Protein AF-A0A950E7X8-F1 (afdb_monomer)

Radius of gyration: 20.03 Å; Cα contacts (8 Å, |Δi|>4): 51; chains: 1; bounding box: 38×23×51 Å

pLDDT: mean 90.49, std 6.31, range [57.66, 96.06]

Sequence (88 aa):
MIELGRVSFSDLLAPSIAEDPTIKAMAAALDEEFREVTEAIPVVLMLPRLDEIEDPALIDLLAWQMHVDAYDPREPIELRRKLIKESV

Solvent-accessible surface area (backbone atoms only — not comparable to full-atom values): 5494 Å² total; per-residue (Å²): 134,85,59,77,91,76,58,54,53,58,79,69,46,55,82,93,52,48,80,41,67,66,54,41,52,53,30,59,68,43,38,59,61,51,46,56,53,54,70,48,47,68,76,75,45,48,78,93,38,53,90,74,59,81,58,66,67,61,53,52,50,48,30,60,74,56,62,41,78,94,72,58,92,87,51,58,66,70,57,54,52,48,49,49,64,71,56,110

Secondary structure (DSSP, 8-state):
---TTT--GGGGS-TTTTT-HHHHHHHHHHHHHHHHHHHHHHHH-TGGGGGG---HHHHHHHHHHTT-TT--TTS-HHHHHHHHHHT-

Foldseek 3Di:
DDPQLPDQQLNVDDPVCSPPPVVSVVSNVCRVVSNVVSVCVVVVPCLVCVVVDPDLVVLVVLCVVLVQPPDDSPDPSVVSNVSSVVSD

Mean predicted aligned error: 5.54 Å

Structure (mmCIF, N/CA/C/O backbone):
data_AF-A0A950E7X8-F1
#
_entry.id   AF-A0A950E7X8-F1
#
loop_
_atom_site.group_PDB
_atom_site.id
_atom_site.type_symbol
_atom_site.label_atom_id
_atom_site.label_alt_id
_atom_site.label_comp_id
_atom_site.label_asym_id
_atom_site.label_entity_id
_atom_site.label_seq_id
_atom_si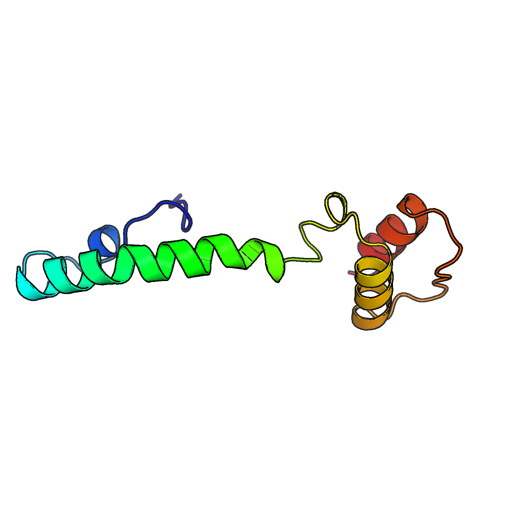te.pdbx_PDB_ins_code
_atom_site.Cartn_x
_atom_site.Cartn_y
_atom_site.Cartn_z
_atom_site.occupancy
_atom_site.B_iso_or_equiv
_atom_site.auth_seq_id
_atom_site.auth_comp_id
_atom_site.auth_asym_id
_atom_site.auth_atom_id
_atom_site.pdbx_PDB_model_num
ATOM 1 N N . MET A 1 1 ? -15.582 -12.420 6.308 1.00 57.66 1 MET A N 1
ATOM 2 C CA . MET A 1 1 ? -14.151 -12.068 6.205 1.00 57.66 1 MET A CA 1
ATOM 3 C C . MET A 1 1 ? -14.043 -10.620 6.650 1.00 57.66 1 MET A C 1
ATOM 5 O O . MET A 1 1 ? -14.859 -9.835 6.189 1.00 57.66 1 MET A O 1
ATOM 9 N N . ILE A 1 2 ? -13.174 -10.297 7.610 1.00 67.31 2 ILE A N 1
ATOM 10 C CA . ILE A 1 2 ? -13.008 -8.919 8.103 1.00 67.31 2 ILE A CA 1
ATOM 11 C C . ILE A 1 2 ? -12.067 -8.190 7.141 1.00 67.31 2 ILE A C 1
ATOM 13 O O . ILE A 1 2 ? -10.984 -8.701 6.857 1.00 67.31 2 ILE A O 1
ATOM 17 N N . GLU A 1 3 ? -12.470 -7.024 6.635 1.00 75.19 3 GLU A N 1
ATOM 18 C CA . GLU A 1 3 ? -11.564 -6.134 5.903 1.00 75.19 3 GLU A CA 1
ATOM 19 C C . GLU A 1 3 ? -10.759 -5.311 6.909 1.00 75.19 3 GLU A C 1
ATOM 21 O O . GLU A 1 3 ? -11.252 -4.330 7.463 1.00 75.19 3 GLU A O 1
ATOM 26 N N . LEU A 1 4 ? -9.513 -5.724 7.151 1.00 73.19 4 LEU A N 1
ATOM 27 C CA . LEU A 1 4 ? -8.635 -5.105 8.150 1.00 73.19 4 LEU A CA 1
ATOM 28 C C . LEU A 1 4 ? -8.406 -3.604 7.917 1.00 73.19 4 LEU A C 1
ATOM 30 O O . LEU A 1 4 ? -8.204 -2.877 8.877 1.00 73.19 4 LEU A O 1
ATOM 34 N N . GLY A 1 5 ? -8.486 -3.123 6.673 1.00 75.88 5 GLY A N 1
ATOM 35 C CA . GLY A 1 5 ? -8.303 -1.702 6.359 1.00 75.88 5 GLY A CA 1
ATOM 36 C C . GLY A 1 5 ? -9.525 -0.811 6.616 1.00 75.88 5 GLY A C 1
ATOM 37 O O . GLY A 1 5 ? -9.476 0.379 6.326 1.00 75.88 5 GLY A O 1
ATOM 38 N N . ARG A 1 6 ? -10.647 -1.374 7.083 1.00 80.56 6 ARG A N 1
ATOM 39 C CA . ARG A 1 6 ? -11.913 -0.646 7.300 1.00 80.56 6 ARG A CA 1
ATOM 40 C C . ARG A 1 6 ? -12.569 -0.930 8.648 1.00 80.56 6 ARG A C 1
ATOM 42 O O . ARG A 1 6 ? -13.669 -0.443 8.898 1.00 80.56 6 ARG A O 1
ATOM 49 N N . VAL A 1 7 ? -11.934 -1.742 9.486 1.00 86.88 7 VAL A N 1
ATOM 50 C CA . VAL A 1 7 ? -12.441 -2.071 10.818 1.00 86.88 7 VAL A CA 1
ATOM 51 C C . VAL A 1 7 ? -12.010 -0.985 11.800 1.00 86.88 7 VAL A C 1
ATOM 53 O O . VAL A 1 7 ? -10.857 -0.559 11.764 1.00 86.88 7 VAL A O 1
ATOM 56 N N . SER A 1 8 ? -12.920 -0.525 12.662 1.00 86.94 8 SER A N 1
ATOM 57 C CA . SER A 1 8 ? -12.514 0.344 13.769 1.00 86.94 8 SER A CA 1
ATOM 58 C C . SER A 1 8 ? -11.826 -0.496 14.840 1.00 86.94 8 SER A C 1
ATOM 60 O O . SER A 1 8 ? -12.163 -1.663 15.051 1.00 86.94 8 SER A O 1
ATOM 62 N N . PHE A 1 9 ? -10.875 0.078 15.563 1.00 87.69 9 PHE A N 1
ATOM 63 C CA . PHE A 1 9 ? -10.229 -0.607 16.671 1.00 87.69 9 PHE A CA 1
ATOM 64 C C . PHE A 1 9 ? -11.226 -0.939 17.787 1.00 87.69 9 PHE A C 1
ATOM 66 O O . PHE A 1 9 ? -11.096 -1.963 18.457 1.00 87.69 9 PHE A O 1
ATOM 73 N N . SER A 1 10 ? -12.280 -0.130 17.922 1.00 88.12 10 SER A N 1
ATOM 74 C CA . SER A 1 10 ? -13.398 -0.398 18.830 1.00 88.12 10 SER A CA 1
ATOM 75 C C . SER A 1 10 ? -14.108 -1.723 18.516 1.00 88.12 10 SER A C 1
ATOM 77 O O . SER A 1 10 ? -14.485 -2.443 19.441 1.00 88.12 10 SER A O 1
ATOM 79 N N . ASP A 1 11 ? -14.228 -2.091 17.235 1.00 88.25 11 ASP A N 1
ATOM 80 C CA . ASP A 1 11 ? -14.828 -3.364 16.804 1.00 88.25 11 ASP A CA 1
ATOM 81 C C . ASP A 1 11 ? -13.932 -4.580 17.106 1.00 88.25 11 ASP A C 1
ATOM 83 O O . ASP A 1 11 ? -14.395 -5.722 17.081 1.00 88.25 11 ASP A O 1
ATOM 87 N N . LEU A 1 12 ? -12.645 -4.349 17.389 1.00 88.81 12 LEU A N 1
ATOM 88 C CA . LEU A 1 12 ? -11.660 -5.386 17.707 1.00 88.81 12 LEU A CA 1
ATOM 89 C C . LEU A 1 12 ? -11.538 -5.660 19.216 1.00 88.81 12 LEU A C 1
ATOM 91 O O . LEU A 1 12 ? -10.818 -6.579 19.616 1.00 88.81 12 LEU A O 1
ATOM 95 N N . LEU A 1 13 ? -12.224 -4.886 20.064 1.00 90.69 13 LEU A N 1
ATOM 96 C CA . LEU A 1 13 ? -12.173 -5.055 21.514 1.00 90.69 13 LEU A CA 1
ATOM 97 C C . LEU A 1 13 ? -12.787 -6.392 21.949 1.00 90.69 13 LEU A C 1
ATOM 99 O O . LEU A 1 13 ? -13.846 -6.813 21.481 1.00 90.69 13 LEU A O 1
ATOM 103 N N . ALA A 1 14 ? -12.145 -7.054 22.916 1.00 92.94 14 ALA A N 1
ATOM 104 C CA . ALA A 1 14 ? -12.701 -8.265 23.507 1.00 92.94 14 ALA A CA 1
ATOM 105 C C . ALA A 1 14 ? -14.010 -7.945 24.262 1.00 92.94 14 ALA A C 1
ATOM 107 O O . ALA A 1 14 ? -14.065 -6.935 24.971 1.00 92.94 14 ALA A O 1
ATOM 108 N N . PRO A 1 15 ? -15.034 -8.823 24.222 1.00 92.50 15 PRO A N 1
ATOM 109 C CA . PRO A 1 15 ? -16.326 -8.557 24.862 1.00 92.50 15 PRO A CA 1
ATOM 110 C C . PRO A 1 15 ? -16.239 -8.227 26.359 1.00 92.50 15 PRO A C 1
ATOM 112 O O . PRO A 1 15 ? -17.082 -7.511 26.886 1.00 92.50 15 PRO A O 1
ATOM 115 N N . SER A 1 16 ? -15.209 -8.724 27.051 1.00 95.12 16 SER A N 1
ATOM 116 C CA . SER A 1 16 ? -14.978 -8.479 28.479 1.00 95.12 16 SER A CA 1
ATOM 117 C 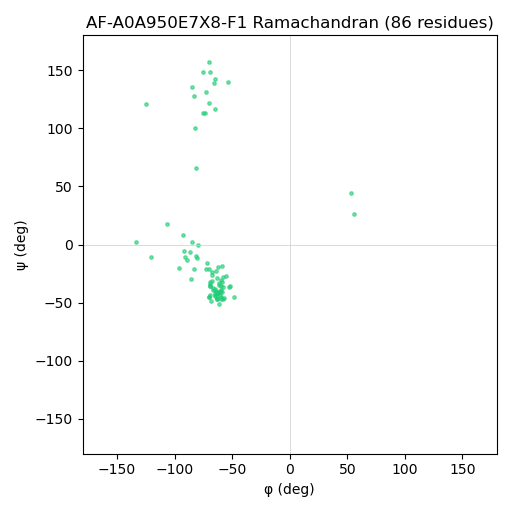C . SER A 1 16 ? -14.567 -7.044 28.820 1.00 95.12 16 SER A C 1
ATOM 119 O O . SER A 1 16 ? -14.707 -6.650 29.974 1.00 95.12 16 SER A O 1
ATOM 121 N N . ILE A 1 17 ? -14.038 -6.283 27.857 1.00 93.94 17 ILE A N 1
ATOM 122 C CA . ILE A 1 17 ? -13.581 -4.892 28.039 1.00 93.94 17 ILE A CA 1
ATOM 123 C C . ILE A 1 17 ? -14.312 -3.906 27.128 1.00 93.94 17 ILE A C 1
ATOM 125 O O . ILE A 1 17 ? -14.189 -2.699 27.312 1.00 93.94 17 ILE A O 1
ATOM 129 N N . ALA A 1 18 ? -15.072 -4.415 26.155 1.00 91.62 18 ALA A N 1
ATOM 130 C CA . ALA A 1 18 ? -15.706 -3.609 25.127 1.00 91.62 18 ALA A CA 1
ATOM 131 C C . ALA A 1 18 ? -16.677 -2.578 25.702 1.00 91.62 18 ALA A C 1
ATOM 133 O O . ALA A 1 18 ? -16.796 -1.524 25.107 1.00 91.62 18 ALA A O 1
ATOM 134 N N . GLU A 1 19 ? -17.334 -2.838 26.839 1.00 92.38 19 GLU A N 1
ATOM 135 C CA . GLU A 1 19 ? -18.294 -1.908 27.456 1.00 92.38 19 GLU A CA 1
ATOM 136 C C . GLU A 1 19 ? -17.673 -0.867 28.400 1.00 92.38 19 GLU A C 1
ATOM 138 O O . GLU A 1 19 ? -18.378 0.043 28.839 1.00 92.38 19 GLU A O 1
ATOM 143 N N . ASP A 1 20 ? -16.373 -0.954 28.702 1.00 95.62 20 ASP A N 1
ATOM 144 C CA . ASP A 1 20 ? -15.718 0.032 29.563 1.00 95.62 20 ASP A CA 1
ATOM 145 C C . ASP A 1 20 ? -15.597 1.390 28.833 1.00 95.62 20 ASP A C 1
ATOM 147 O O . ASP A 1 20 ? -14.983 1.461 27.763 1.00 95.62 20 ASP A O 1
ATOM 151 N N . PRO A 1 21 ? -16.151 2.491 29.384 1.00 93.62 21 PRO A N 1
ATOM 152 C CA . PRO A 1 21 ? -16.138 3.796 28.721 1.00 93.62 21 PRO A CA 1
ATOM 153 C C . PRO A 1 21 ? -14.734 4.355 28.471 1.00 93.62 21 PRO A C 1
ATOM 155 O O . PRO A 1 21 ? -14.515 5.034 27.468 1.00 93.62 21 PRO A O 1
ATOM 158 N N . THR A 1 22 ? -13.784 4.074 29.366 1.00 95.31 22 THR A N 1
ATOM 159 C CA . THR A 1 22 ? -12.392 4.520 29.236 1.00 95.31 22 THR A CA 1
ATOM 160 C C . THR A 1 22 ? -11.720 3.768 28.100 1.00 95.31 22 THR A C 1
ATOM 162 O O . THR A 1 22 ? -11.079 4.382 27.251 1.00 95.31 22 THR A O 1
ATOM 165 N N . ILE A 1 23 ? -11.920 2.450 28.037 1.00 94.12 23 ILE A N 1
ATOM 166 C CA . ILE A 1 23 ? -11.359 1.612 26.974 1.00 94.12 23 ILE A CA 1
ATOM 167 C C . ILE A 1 23 ? -11.951 1.982 25.610 1.00 94.12 23 ILE A C 1
ATOM 169 O O . ILE A 1 23 ? -11.187 2.145 24.661 1.00 94.12 23 ILE A O 1
ATOM 173 N N . LYS A 1 24 ? -13.273 2.200 25.504 1.00 91.62 24 LYS A N 1
ATOM 174 C CA . LYS A 1 24 ? -13.899 2.690 24.259 1.00 91.62 24 LYS A CA 1
ATOM 175 C C . LYS A 1 24 ? -13.297 4.022 23.808 1.00 91.62 24 LYS A C 1
ATOM 177 O O . LYS A 1 24 ? -12.974 4.180 22.635 1.00 91.62 24 LYS A O 1
ATOM 182 N N . ALA A 1 25 ? -13.129 4.973 24.730 1.00 92.50 25 ALA A N 1
ATOM 183 C CA . ALA A 1 25 ? -12.554 6.278 24.410 1.00 92.50 25 ALA A CA 1
ATOM 184 C C . ALA A 1 25 ? -11.091 6.170 23.950 1.00 92.50 25 ALA A C 1
ATOM 186 O O . ALA A 1 25 ? -10.699 6.839 22.997 1.00 92.50 25 ALA A O 1
ATOM 187 N N . MET A 1 26 ? -10.298 5.304 24.587 1.00 92.44 26 MET A N 1
ATOM 188 C CA . MET A 1 26 ? -8.923 5.025 24.165 1.00 92.44 26 MET A CA 1
ATOM 189 C C . MET A 1 26 ? -8.872 4.367 22.784 1.00 92.44 26 MET A C 1
ATOM 191 O O . MET A 1 26 ? -8.038 4.748 21.970 1.00 92.44 26 MET A O 1
ATOM 195 N N . ALA A 1 27 ? -9.762 3.411 22.504 1.00 92.62 27 ALA A N 1
ATOM 196 C CA . ALA A 1 27 ? -9.817 2.747 21.207 1.00 92.62 27 ALA A CA 1
ATOM 197 C C . ALA A 1 27 ? -10.167 3.736 20.085 1.00 92.62 27 ALA A C 1
ATOM 199 O O . ALA A 1 27 ? -9.455 3.802 19.089 1.00 92.62 27 ALA A O 1
ATOM 200 N N . ALA A 1 28 ? -11.184 4.576 20.300 1.00 90.88 28 ALA A N 1
ATOM 201 C CA . ALA A 1 28 ? -11.565 5.625 19.358 1.00 90.88 28 ALA A CA 1
ATOM 202 C C . ALA A 1 28 ? -10.449 6.662 19.129 1.00 90.88 28 ALA A C 1
ATOM 204 O O . ALA A 1 28 ? -10.293 7.165 18.021 1.00 90.88 28 ALA A O 1
ATOM 205 N N . ALA A 1 29 ? -9.653 6.978 20.156 1.00 92.38 29 ALA A N 1
ATOM 206 C CA . ALA A 1 29 ? -8.517 7.890 20.015 1.00 92.38 29 ALA A CA 1
ATOM 207 C C . ALA A 1 29 ? -7.383 7.311 19.149 1.00 92.38 29 ALA A C 1
ATOM 209 O O . ALA A 1 29 ? -6.630 8.075 18.554 1.00 92.38 29 ALA A O 1
ATOM 210 N N . LEU A 1 30 ? -7.261 5.983 19.074 1.00 90.94 30 LEU A N 1
ATOM 211 C CA . LEU A 1 30 ? -6.243 5.292 18.276 1.00 90.94 30 LEU A CA 1
ATOM 212 C C . LEU A 1 30 ? -6.691 4.995 16.839 1.00 90.94 30 LEU A C 1
ATOM 214 O O . LEU A 1 30 ? -5.848 4.660 16.010 1.00 90.94 30 LEU A O 1
ATOM 218 N N . ASP A 1 31 ? -7.986 5.125 16.532 1.00 88.88 31 ASP A N 1
ATOM 219 C CA . ASP A 1 31 ? -8.520 4.837 15.195 1.00 88.88 31 ASP A CA 1
ATOM 220 C C . ASP A 1 31 ? -7.851 5.688 14.106 1.00 88.88 31 ASP A C 1
ATOM 222 O O . ASP A 1 31 ? -7.607 5.191 13.007 1.00 88.88 31 ASP A O 1
ATOM 226 N N . GLU A 1 32 ? -7.520 6.948 14.403 1.00 88.12 32 GLU A N 1
ATOM 227 C CA . GLU A 1 32 ? -6.867 7.827 13.428 1.00 88.12 32 GLU A CA 1
ATOM 228 C C . GLU A 1 32 ? -5.422 7.404 13.149 1.00 88.12 32 GLU A C 1
ATOM 230 O O . GLU A 1 32 ? -5.046 7.241 11.993 1.00 88.12 32 GLU A O 1
ATOM 235 N N . GLU A 1 33 ? -4.647 7.097 14.189 1.00 90.50 33 GLU A N 1
ATOM 236 C CA . GLU A 1 33 ? -3.276 6.588 14.044 1.00 90.50 33 GLU A CA 1
ATOM 237 C C . GLU A 1 33 ? -3.253 5.271 13.249 1.00 90.50 33 GLU A C 1
ATOM 239 O O . GLU A 1 33 ? -2.387 5.032 12.406 1.00 90.50 33 GLU A O 1
ATOM 244 N N . PHE A 1 34 ? -4.238 4.397 13.475 1.00 88.75 34 PHE A N 1
ATOM 245 C CA . PHE A 1 34 ? -4.370 3.152 12.719 1.00 88.75 34 PHE A CA 1
ATOM 246 C C . PHE A 1 34 ? -4.766 3.390 11.265 1.00 88.75 34 PHE A C 1
ATOM 248 O O . PHE A 1 34 ? -4.277 2.672 10.386 1.00 88.75 34 PHE A O 1
ATOM 255 N N . ARG A 1 35 ? -5.609 4.390 10.992 1.00 87.56 35 ARG A N 1
ATOM 256 C CA . ARG A 1 35 ? -5.936 4.816 9.629 1.00 87.56 35 ARG A CA 1
ATOM 257 C C . ARG A 1 35 ? -4.681 5.299 8.909 1.00 87.56 35 ARG A C 1
ATOM 259 O O . ARG A 1 35 ? -4.388 4.774 7.840 1.00 87.56 35 ARG A O 1
ATOM 266 N N . GLU A 1 36 ? -3.909 6.199 9.514 1.00 90.50 36 GLU A N 1
ATOM 267 C CA . GLU A 1 36 ? -2.672 6.731 8.926 1.00 90.50 36 GLU A CA 1
ATOM 268 C C . GLU A 1 36 ? -1.665 5.616 8.608 1.00 90.50 36 GLU A C 1
ATOM 270 O O . GLU A 1 36 ? -1.139 5.533 7.496 1.00 90.50 36 GLU A O 1
ATOM 275 N N . VAL A 1 37 ? -1.439 4.695 9.552 1.00 89.94 37 VAL A N 1
ATOM 276 C CA . VAL A 1 37 ? -0.552 3.543 9.326 1.00 89.94 37 VAL A CA 1
ATOM 277 C C . VAL A 1 37 ? -1.088 2.649 8.207 1.00 89.94 37 VAL A C 1
ATOM 279 O O . VAL A 1 37 ? -0.315 2.203 7.359 1.00 89.94 37 VAL A O 1
ATOM 282 N N . THR A 1 38 ? -2.400 2.407 8.164 1.00 89.56 38 THR A N 1
ATOM 283 C CA . THR A 1 38 ? -3.039 1.600 7.114 1.00 89.56 38 THR A CA 1
ATOM 284 C C . THR A 1 38 ? -2.889 2.246 5.738 1.00 89.56 38 THR A C 1
ATOM 286 O O . THR A 1 38 ? -2.587 1.556 4.765 1.00 89.56 38 THR A O 1
ATOM 289 N N . GLU A 1 39 ? -3.041 3.565 5.650 1.00 88.56 39 GLU A N 1
ATOM 290 C CA . GLU A 1 39 ? -2.846 4.339 4.422 1.00 88.56 39 GLU A CA 1
ATOM 291 C C . GLU A 1 39 ? -1.378 4.367 3.971 1.00 88.56 39 GLU A C 1
ATOM 293 O O . GLU A 1 39 ? -1.110 4.507 2.777 1.00 88.56 39 GLU A O 1
ATOM 298 N N . ALA A 1 40 ? -0.427 4.157 4.887 1.00 90.06 40 ALA A N 1
ATOM 299 C CA . ALA A 1 40 ? 0.996 4.038 4.579 1.00 90.06 40 ALA A CA 1
ATOM 300 C C . ALA A 1 40 ? 1.422 2.629 4.116 1.00 90.06 40 ALA A C 1
ATOM 302 O O . ALA A 1 40 ? 2.437 2.498 3.429 1.00 90.06 40 ALA A O 1
ATOM 303 N N . ILE A 1 41 ? 0.661 1.569 4.425 1.00 87.94 41 ILE A N 1
ATOM 304 C CA . ILE A 1 41 ? 0.962 0.182 4.007 1.00 87.94 41 ILE A CA 1
ATOM 305 C C . ILE A 1 41 ? 1.289 0.063 2.502 1.00 87.94 41 ILE A C 1
ATOM 307 O O . ILE A 1 41 ? 2.278 -0.593 2.155 1.00 87.94 41 ILE A O 1
ATOM 311 N N . PRO A 1 42 ? 0.537 0.688 1.575 1.00 85.25 42 PRO A N 1
ATOM 312 C CA . PRO A 1 42 ? 0.809 0.575 0.148 1.00 85.25 42 PRO A CA 1
ATOM 313 C C . PRO A 1 42 ? 2.179 1.130 -0.273 1.00 85.25 42 PRO A C 1
ATOM 315 O O . PRO A 1 42 ? 2.654 0.755 -1.344 1.00 85.25 42 PRO A O 1
ATOM 318 N N . VAL A 1 43 ? 2.813 1.991 0.534 1.00 83.88 43 VAL A N 1
ATOM 319 C CA . VAL A 1 43 ? 4.161 2.533 0.277 1.00 83.88 43 VAL A CA 1
ATOM 320 C C . VAL A 1 43 ? 5.232 1.449 0.423 1.00 83.88 43 VAL A C 1
ATOM 322 O O . VAL A 1 43 ? 6.212 1.449 -0.315 1.00 83.88 43 VAL A O 1
ATOM 325 N N . VAL A 1 44 ? 5.043 0.500 1.345 1.00 84.94 44 VAL A N 1
ATOM 326 C CA . VAL A 1 44 ? 6.008 -0.584 1.601 1.00 84.94 44 VAL A CA 1
ATOM 327 C C . VAL A 1 44 ? 5.670 -1.880 0.859 1.00 84.94 44 VAL A C 1
ATOM 329 O O . VAL A 1 44 ? 6.548 -2.710 0.629 1.00 84.94 44 VAL A O 1
ATOM 332 N N . LEU A 1 45 ? 4.416 -2.057 0.429 1.00 88.00 45 LEU A N 1
ATOM 333 C CA . LEU A 1 45 ? 3.972 -3.211 -0.362 1.00 88.00 45 LEU A CA 1
ATOM 334 C C . LEU A 1 45 ? 4.309 -3.058 -1.852 1.00 88.00 45 LEU A C 1
ATOM 336 O O . LEU A 1 45 ? 3.422 -2.987 -2.702 1.00 88.00 45 LEU A O 1
ATOM 340 N N . MET A 1 46 ? 5.601 -3.053 -2.176 1.00 88.94 46 MET A N 1
ATOM 341 C CA . MET A 1 46 ? 6.066 -2.879 -3.556 1.00 88.94 46 MET A CA 1
ATOM 342 C C . MET A 1 46 ? 5.725 -4.075 -4.456 1.00 88.94 46 MET A C 1
ATOM 344 O O . MET A 1 46 ? 5.170 -3.895 -5.534 1.00 88.94 46 MET A O 1
ATOM 348 N N . LEU A 1 47 ? 6.011 -5.307 -4.018 1.00 90.31 47 LEU A N 1
ATOM 349 C CA . LEU A 1 47 ? 5.865 -6.495 -4.871 1.00 90.31 47 LEU A CA 1
ATOM 350 C C . LEU A 1 47 ? 4.408 -6.771 -5.310 1.00 90.31 47 LEU 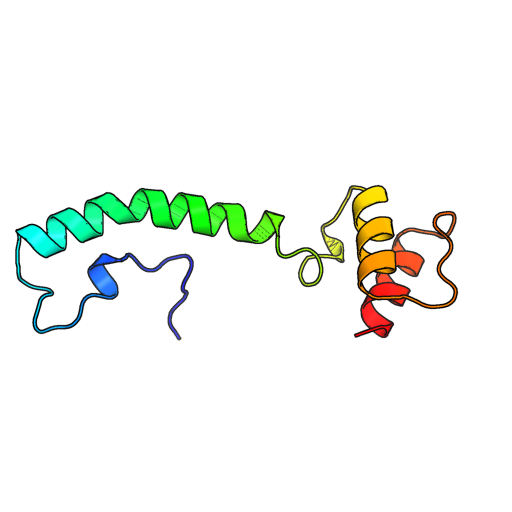A C 1
ATOM 352 O O . LEU A 1 47 ? 4.188 -6.962 -6.506 1.00 90.31 47 LEU A O 1
ATOM 356 N N . PRO A 1 48 ? 3.391 -6.737 -4.423 1.00 90.56 48 PRO A N 1
ATOM 357 C CA . PRO A 1 48 ? 1.996 -6.921 -4.837 1.00 90.56 48 PRO A CA 1
ATOM 358 C C . PRO A 1 48 ? 1.476 -5.815 -5.764 1.00 90.56 48 PRO A C 1
ATOM 360 O O . PRO A 1 48 ? 0.523 -6.039 -6.503 1.00 90.5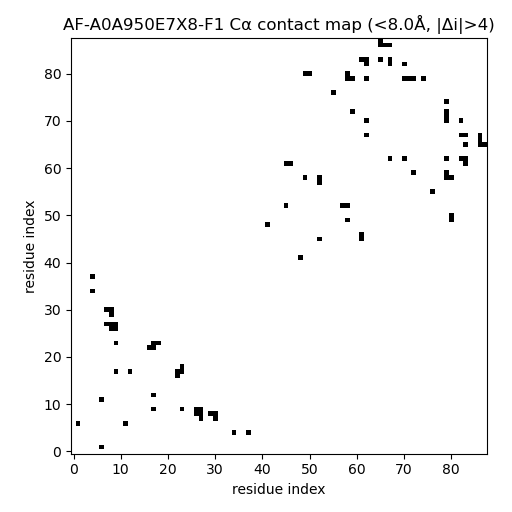6 48 PRO A O 1
ATOM 363 N N . ARG A 1 49 ? 2.096 -4.630 -5.720 1.00 91.25 49 ARG A N 1
ATOM 364 C CA . ARG A 1 49 ? 1.717 -3.441 -6.494 1.00 91.25 49 ARG A CA 1
ATOM 365 C C . ARG A 1 49 ? 2.684 -3.158 -7.641 1.00 91.25 49 ARG A C 1
ATOM 367 O O . ARG A 1 49 ? 2.701 -2.049 -8.159 1.00 91.25 49 ARG A O 1
ATOM 374 N N . LEU A 1 50 ? 3.490 -4.136 -8.050 1.00 93.75 50 LEU A N 1
ATOM 375 C CA . LEU A 1 50 ? 4.556 -3.955 -9.040 1.00 93.75 50 LEU A CA 1
ATOM 376 C C . LEU A 1 50 ? 4.081 -3.293 -10.348 1.00 93.75 50 LEU A C 1
ATOM 378 O O . LEU A 1 50 ? 4.807 -2.499 -10.947 1.00 93.75 50 LEU A O 1
ATOM 382 N N . ASP A 1 51 ? 2.857 -3.597 -10.777 1.00 93.31 51 ASP A N 1
ATOM 383 C CA . ASP A 1 51 ? 2.263 -3.027 -11.992 1.00 93.31 51 ASP A CA 1
ATOM 384 C C . ASP A 1 51 ? 1.864 -1.549 -11.835 1.00 93.31 51 ASP A C 1
ATOM 386 O O . ASP A 1 51 ? 1.776 -0.828 -12.825 1.00 93.31 51 ASP A O 1
ATOM 390 N N . GLU A 1 52 ? 1.673 -1.082 -10.600 1.00 92.62 52 GLU A N 1
ATOM 391 C CA . GLU A 1 52 ? 1.314 0.300 -10.255 1.00 92.62 52 GLU A CA 1
ATOM 392 C C . GLU A 1 52 ? 2.546 1.189 -10.014 1.00 92.62 52 GLU A C 1
ATOM 394 O O . GLU A 1 52 ? 2.415 2.405 -9.901 1.00 92.62 52 GLU A O 1
ATOM 399 N N . ILE A 1 53 ? 3.749 0.610 -9.912 1.00 92.06 53 ILE A N 1
ATOM 400 C CA . ILE A 1 53 ? 4.981 1.375 -9.688 1.00 92.06 53 ILE A CA 1
ATOM 401 C C . ILE A 1 53 ? 5.362 2.104 -10.980 1.00 92.06 53 ILE A C 1
ATOM 403 O O . ILE A 1 53 ? 5.737 1.474 -11.972 1.00 92.06 53 ILE A O 1
ATOM 407 N N . GLU A 1 54 ? 5.287 3.436 -10.955 1.00 91.00 54 GLU A N 1
ATOM 408 C CA . GLU A 1 54 ? 5.676 4.302 -12.076 1.00 91.00 54 GLU A CA 1
ATOM 409 C C . GLU A 1 54 ? 7.173 4.636 -12.082 1.00 91.00 54 GLU A C 1
ATOM 411 O O . GLU A 1 54 ? 7.743 4.832 -13.154 1.00 91.00 54 GLU A O 1
ATOM 416 N N . ASP A 1 55 ? 7.817 4.678 -10.909 1.00 92.44 55 ASP A N 1
ATOM 417 C CA . ASP A 1 55 ? 9.240 5.003 -10.772 1.00 92.44 55 ASP A CA 1
ATOM 418 C C . ASP A 1 55 ? 10.130 3.820 -11.210 1.00 92.44 55 ASP A C 1
ATOM 420 O O . ASP A 1 55 ? 10.169 2.785 -10.530 1.00 92.44 55 ASP A O 1
ATOM 424 N N . PRO A 1 56 ? 10.897 3.954 -12.310 1.00 92.88 56 PRO A N 1
ATOM 425 C CA . PRO A 1 56 ? 11.799 2.911 -12.787 1.00 92.88 56 PRO A CA 1
ATOM 426 C C . PRO A 1 56 ? 12.873 2.504 -11.772 1.00 92.88 56 PRO A C 1
ATOM 428 O O . PRO A 1 56 ? 13.254 1.336 -11.742 1.00 92.88 56 PRO A O 1
ATOM 431 N N . ALA A 1 57 ? 13.347 3.434 -10.937 1.00 94.31 57 ALA A N 1
ATOM 432 C CA . ALA A 1 57 ? 14.413 3.161 -9.976 1.00 94.31 57 ALA A CA 1
ATOM 433 C C . ALA A 1 57 ? 13.941 2.228 -8.851 1.00 94.31 57 ALA A C 1
ATOM 435 O O . ALA A 1 57 ? 14.718 1.410 -8.359 1.00 94.31 57 ALA A O 1
ATOM 436 N N . LEU A 1 58 ? 12.659 2.305 -8.473 1.00 93.38 58 LEU A N 1
ATOM 437 C CA . LEU A 1 58 ? 12.060 1.383 -7.504 1.00 93.38 58 LEU A CA 1
ATOM 438 C C . LEU A 1 58 ? 11.935 -0.033 -8.073 1.00 93.38 58 LEU A C 1
ATOM 440 O O . LEU A 1 58 ? 12.148 -1.003 -7.349 1.00 93.38 58 LEU A O 1
ATOM 444 N N . ILE A 1 59 ? 11.650 -0.162 -9.371 1.00 95.25 59 ILE A N 1
ATOM 445 C CA . ILE A 1 59 ? 11.630 -1.458 -10.065 1.00 95.25 59 ILE A CA 1
ATOM 446 C C . ILE A 1 59 ? 13.037 -2.062 -10.088 1.00 95.25 59 ILE A C 1
ATOM 448 O O . ILE A 1 59 ? 13.203 -3.235 -9.761 1.00 95.25 59 ILE A O 1
ATOM 452 N N . ASP A 1 60 ? 14.053 -1.255 -10.400 1.00 95.75 60 ASP A N 1
ATOM 453 C CA . ASP A 1 60 ? 15.450 -1.697 -10.409 1.00 95.75 60 ASP A CA 1
ATOM 454 C C . ASP A 1 60 ? 15.924 -2.127 -9.006 1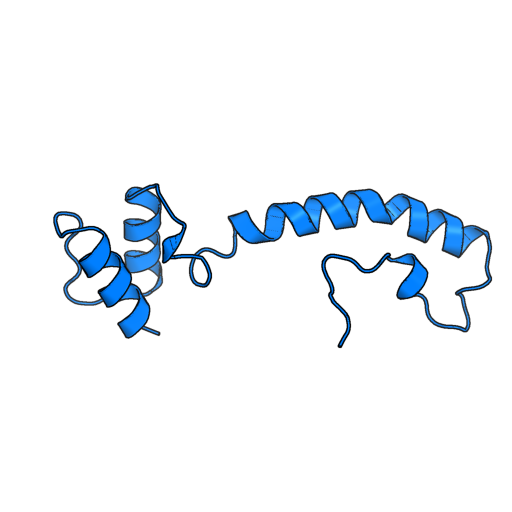.00 95.75 60 ASP A C 1
ATOM 456 O O . ASP A 1 60 ? 16.569 -3.167 -8.855 1.00 95.75 60 ASP A O 1
ATOM 460 N N . LEU A 1 61 ? 15.565 -1.370 -7.962 1.00 94.44 61 LEU A N 1
ATOM 461 C CA . LEU A 1 61 ? 15.856 -1.728 -6.572 1.00 94.44 61 LEU A CA 1
ATOM 462 C C . LEU A 1 61 ? 15.163 -3.033 -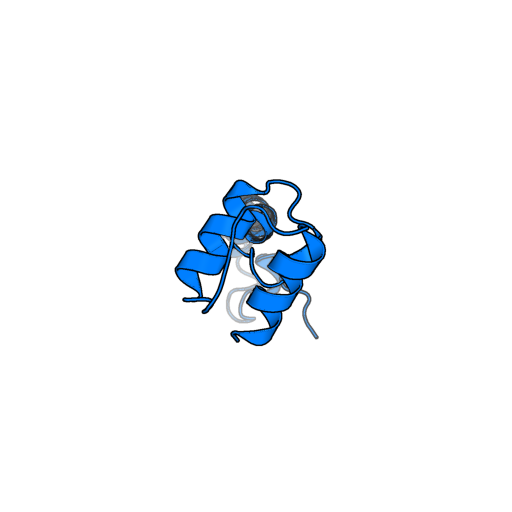6.166 1.00 94.44 61 LEU A C 1
ATOM 464 O O . LEU A 1 61 ? 15.771 -3.871 -5.500 1.00 94.44 61 LEU A O 1
ATOM 468 N N . LEU A 1 62 ? 13.907 -3.224 -6.574 1.00 94.12 62 LEU A N 1
ATOM 469 C CA . LEU A 1 62 ? 13.163 -4.443 -6.281 1.00 94.12 62 LEU A CA 1
ATOM 470 C C . LEU A 1 62 ? 13.765 -5.654 -7.005 1.00 94.12 62 LEU A C 1
ATOM 472 O O . LEU A 1 62 ? 13.888 -6.715 -6.398 1.00 94.12 62 LEU A O 1
ATOM 476 N N . ALA A 1 63 ? 14.208 -5.497 -8.254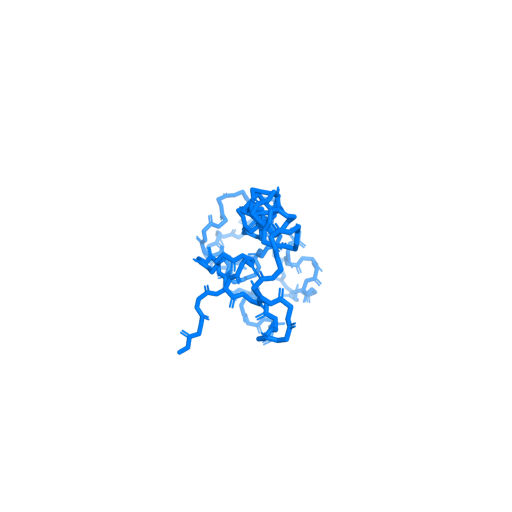 1.00 95.62 63 ALA A N 1
ATOM 477 C CA . ALA A 1 63 ? 14.938 -6.542 -8.968 1.00 95.62 63 ALA A CA 1
ATOM 478 C C . ALA A 1 63 ? 16.243 -6.926 -8.252 1.00 95.62 63 ALA A C 1
ATOM 480 O O . ALA A 1 63 ? 16.553 -8.112 -8.130 1.00 95.62 63 ALA A O 1
ATOM 481 N N . TRP A 1 64 ? 16.977 -5.942 -7.718 1.00 95.19 64 TRP A N 1
ATOM 482 C CA . TRP A 1 64 ? 18.158 -6.196 -6.889 1.00 95.19 64 TRP A CA 1
ATOM 483 C C . TRP A 1 64 ? 17.806 -6.942 -5.594 1.00 95.19 64 TRP A C 1
ATOM 485 O O . TRP A 1 64 ? 18.458 -7.933 -5.266 1.00 95.19 64 TRP A O 1
ATOM 495 N N . GLN A 1 65 ? 16.757 -6.506 -4.886 1.00 93.44 65 GLN A N 1
ATOM 496 C CA . GLN A 1 65 ? 16.290 -7.127 -3.642 1.00 93.44 65 GLN A CA 1
ATOM 497 C C . GLN A 1 65 ? 15.862 -8.585 -3.851 1.00 93.44 65 GLN A C 1
ATOM 499 O O . GLN A 1 65 ? 16.130 -9.430 -3.001 1.00 93.44 65 GLN A O 1
ATOM 504 N N . MET A 1 66 ? 15.196 -8.875 -4.969 1.00 94.31 66 MET A N 1
ATOM 505 C CA . MET A 1 66 ? 14.728 -10.220 -5.312 1.00 94.31 66 MET A CA 1
ATOM 506 C C . MET A 1 66 ? 15.800 -11.076 -5.995 1.00 94.31 66 MET A C 1
ATOM 508 O O . MET A 1 66 ? 15.519 -12.213 -6.356 1.00 94.31 66 MET A O 1
ATOM 512 N N . HIS A 1 67 ? 17.020 -10.552 -6.156 1.00 94.56 67 HIS A N 1
ATOM 513 C CA . HIS A 1 67 ? 18.128 -11.242 -6.816 1.00 94.56 67 HIS A CA 1
ATOM 514 C C . HIS A 1 67 ? 17.763 -11.762 -8.217 1.00 94.56 67 HIS A C 1
ATOM 516 O O . HIS A 1 67 ? 18.087 -12.892 -8.571 1.00 94.56 67 HIS A O 1
ATOM 522 N N . VAL A 1 68 ? 17.077 -10.940 -9.017 1.00 95.81 68 VAL A N 1
ATOM 523 C CA . VAL A 1 68 ? 16.662 -11.315 -10.376 1.00 95.81 68 VAL A CA 1
ATOM 524 C C . VAL A 1 68 ? 17.891 -11.520 -11.266 1.00 95.81 68 VAL A C 1
ATOM 526 O O . VAL A 1 68 ? 18.644 -10.581 -11.538 1.00 95.81 68 VAL A O 1
ATOM 529 N N . ASP A 1 69 ? 18.074 -12.745 -11.755 1.00 91.25 69 ASP A N 1
ATOM 530 C CA . ASP A 1 69 ? 19.140 -13.082 -12.697 1.00 91.25 69 ASP A CA 1
ATOM 531 C C . ASP A 1 69 ? 18.903 -12.449 -14.078 1.00 91.25 69 ASP A C 1
ATOM 533 O O . ASP A 1 69 ? 17.771 -12.287 -14.532 1.00 91.25 69 ASP A O 1
ATOM 537 N N . ALA A 1 70 ? 19.996 -12.120 -14.776 1.00 89.06 70 ALA A N 1
ATOM 538 C CA . ALA A 1 70 ? 19.978 -11.549 -16.129 1.00 89.06 70 ALA A CA 1
ATOM 539 C C . ALA A 1 70 ? 19.154 -10.246 -16.283 1.00 89.06 70 ALA A C 1
ATOM 541 O O . ALA A 1 70 ? 18.695 -9.926 -17.380 1.00 89.06 70 ALA A O 1
ATOM 542 N N . TYR A 1 71 ? 18.998 -9.471 -15.204 1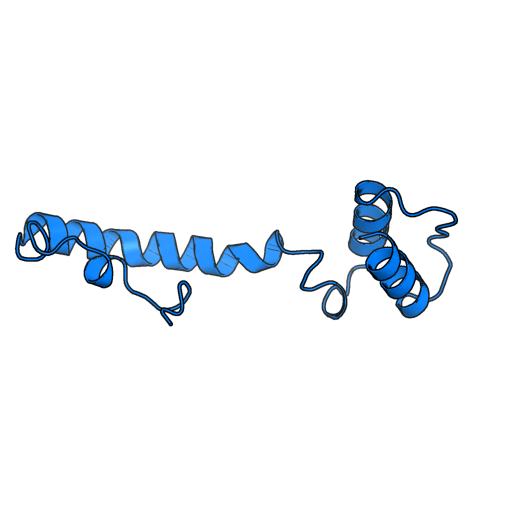.00 95.12 71 TYR A N 1
ATOM 543 C CA . TYR A 1 71 ? 18.335 -8.167 -15.227 1.00 95.12 71 TYR A CA 1
ATOM 544 C C . TYR A 1 71 ? 19.197 -7.083 -15.901 1.00 95.12 71 TYR A C 1
ATOM 546 O O . TYR A 1 71 ? 20.357 -6.890 -15.531 1.00 95.12 71 TYR A O 1
ATOM 554 N N . ASP A 1 72 ? 18.619 -6.317 -16.835 1.00 95.31 72 ASP A N 1
ATOM 555 C CA . ASP A 1 72 ? 19.219 -5.090 -17.383 1.00 95.31 72 ASP A CA 1
ATOM 556 C C . ASP A 1 72 ? 18.241 -3.903 -17.209 1.00 95.31 72 ASP A C 1
ATOM 558 O O . ASP A 1 72 ? 17.129 -3.934 -17.746 1.00 95.31 72 ASP A O 1
ATOM 562 N N . PRO A 1 73 ? 18.635 -2.827 -16.492 1.00 94.44 73 PRO A N 1
ATOM 563 C CA . PRO A 1 73 ? 17.803 -1.637 -16.295 1.00 94.44 73 PRO A CA 1
ATOM 564 C C . PRO A 1 73 ? 17.372 -0.930 -17.587 1.00 94.44 73 PRO A C 1
ATOM 566 O O . PRO A 1 73 ? 16.425 -0.145 -17.554 1.00 94.44 73 PRO A O 1
ATOM 569 N N . ARG A 1 74 ? 18.056 -1.179 -18.712 1.00 95.31 74 ARG A N 1
ATOM 570 C CA . ARG A 1 74 ? 17.769 -0.578 -20.026 1.00 95.31 74 ARG A CA 1
ATOM 571 C C . ARG A 1 74 ? 16.634 -1.274 -20.777 1.00 95.31 74 ARG A C 1
ATOM 573 O O . ARG A 1 74 ? 16.187 -0.754 -21.799 1.00 95.31 74 ARG A O 1
ATOM 580 N N . GLU A 1 75 ? 16.182 -2.427 -20.295 1.00 95.50 75 GLU A N 1
ATOM 581 C CA . GLU A 1 75 ? 15.076 -3.168 -20.897 1.00 95.50 75 GLU A CA 1
ATOM 582 C C . GLU A 1 75 ? 13.728 -2.450 -20.705 1.00 95.50 75 GLU A C 1
ATOM 584 O O . GLU A 1 75 ? 13.554 -1.666 -19.762 1.00 95.50 75 GLU A O 1
ATOM 589 N N . PRO A 1 76 ? 12.725 -2.725 -21.560 1.00 95.62 76 PRO A N 1
ATOM 590 C CA . PRO A 1 76 ? 11.380 -2.197 -21.379 1.00 95.62 76 PRO A CA 1
ATOM 591 C C . PRO A 1 76 ? 10.829 -2.505 -19.982 1.00 95.62 76 PRO A C 1
ATOM 593 O O . PRO A 1 76 ? 10.980 -3.615 -19.470 1.00 95.62 76 PRO A O 1
ATOM 596 N N . ILE A 1 77 ? 10.130 -1.538 -19.379 1.00 94.06 77 ILE A N 1
ATOM 597 C CA . ILE A 1 77 ? 9.560 -1.665 -18.027 1.00 94.06 77 ILE A CA 1
ATOM 598 C C . ILE A 1 77 ? 8.687 -2.916 -17.862 1.00 94.06 77 ILE A C 1
ATOM 600 O O . ILE A 1 77 ? 8.773 -3.577 -16.834 1.00 94.06 77 ILE A O 1
ATOM 604 N N . GLU A 1 78 ? 7.940 -3.307 -18.896 1.00 94.44 78 GLU A N 1
ATOM 605 C CA . GLU A 1 78 ? 7.108 -4.514 -18.868 1.00 94.44 78 GLU A CA 1
ATOM 606 C C . GLU A 1 78 ? 7.929 -5.805 -18.785 1.00 94.44 78 GLU A C 1
ATOM 608 O O . GLU A 1 78 ? 7.554 -6.734 -18.069 1.00 94.44 78 GLU A O 1
ATOM 613 N N . LEU A 1 79 ? 9.077 -5.861 -19.470 1.00 95.19 79 LEU A N 1
ATOM 614 C CA . LEU A 1 79 ? 9.987 -7.000 -19.371 1.00 95.19 79 LEU A CA 1
ATOM 615 C C . LEU A 1 79 ? 10.634 -7.046 -17.983 1.00 95.19 79 LEU A C 1
ATOM 617 O O . LEU A 1 79 ? 10.667 -8.104 -17.362 1.00 95.19 79 LEU A O 1
ATOM 621 N N . ARG A 1 80 ? 11.067 -5.893 -17.462 1.00 96.06 80 ARG A N 1
ATOM 622 C CA . ARG A 1 80 ? 11.642 -5.774 -16.113 1.00 96.06 80 ARG A CA 1
ATOM 623 C C . ARG A 1 80 ? 10.652 -6.227 -15.033 1.00 96.06 80 ARG A C 1
ATOM 625 O O . ARG A 1 80 ? 11.008 -7.040 -14.185 1.00 96.06 80 ARG A O 1
ATOM 632 N N . ARG A 1 81 ? 9.384 -5.801 -15.113 1.00 95.62 81 ARG A N 1
ATOM 633 C CA . ARG A 1 81 ? 8.306 -6.272 -14.223 1.00 95.62 81 ARG A CA 1
ATOM 634 C C . ARG A 1 81 ? 8.078 -7.777 -14.341 1.00 95.62 81 ARG A C 1
ATOM 636 O O . ARG A 1 81 ? 7.920 -8.451 -13.328 1.00 95.62 81 ARG A O 1
ATOM 643 N N . LYS A 1 82 ? 8.064 -8.315 -15.563 1.00 95.25 82 LYS A N 1
ATOM 644 C CA . LYS A 1 82 ? 7.889 -9.752 -15.792 1.00 95.25 82 LYS A CA 1
ATOM 645 C C . LYS A 1 82 ? 8.998 -10.571 -15.122 1.00 95.25 82 LYS A C 1
ATOM 647 O O . LYS A 1 82 ? 8.677 -11.520 -14.416 1.00 95.25 82 LYS A O 1
ATOM 652 N N . LEU A 1 83 ? 10.260 -10.174 -15.292 1.00 95.38 83 LEU A N 1
ATOM 653 C CA . LEU A 1 83 ? 11.404 -10.865 -14.687 1.00 95.38 83 LEU A CA 1
ATOM 654 C C . LEU A 1 83 ? 11.310 -10.904 -13.153 1.00 95.38 83 LEU A C 1
ATOM 656 O O . LEU A 1 83 ? 11.556 -11.945 -12.556 1.00 95.38 83 LEU A O 1
ATOM 660 N N . ILE A 1 84 ? 10.879 -9.807 -12.521 1.00 95.06 84 ILE A N 1
ATOM 661 C CA . ILE A 1 84 ? 10.655 -9.757 -11.065 1.00 95.06 84 ILE A CA 1
ATOM 662 C C . ILE A 1 84 ? 9.522 -10.699 -10.634 1.00 95.06 84 ILE A C 1
ATOM 664 O O . ILE A 1 84 ? 9.611 -11.330 -9.589 1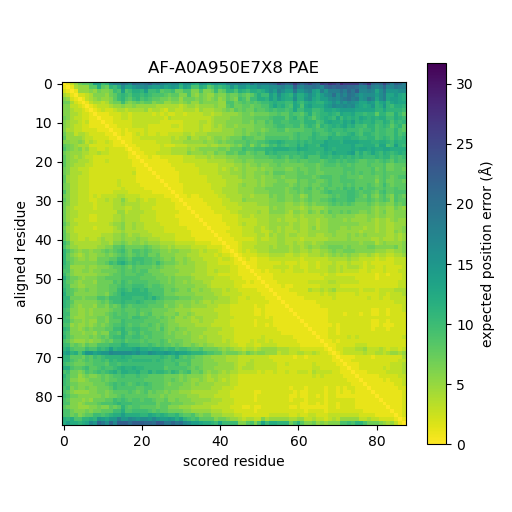.00 95.06 84 ILE A O 1
ATOM 668 N N . LYS A 1 85 ? 8.439 -10.818 -11.412 1.00 93.62 85 LYS A N 1
ATOM 669 C CA . LYS A 1 85 ? 7.335 -11.743 -11.083 1.00 93.62 85 LYS A CA 1
ATOM 670 C C . LYS A 1 85 ? 7.745 -13.210 -11.193 1.00 93.62 85 LYS A C 1
ATOM 672 O O . LYS A 1 85 ? 7.195 -14.040 -10.481 1.00 93.62 85 LYS A O 1
ATOM 677 N N . GLU A 1 86 ? 8.668 -13.525 -12.097 1.00 93.06 86 GLU A N 1
ATOM 678 C CA . GLU A 1 86 ? 9.168 -14.886 -12.326 1.00 93.06 86 GLU A CA 1
ATOM 679 C C . GLU A 1 86 ? 10.239 -15.314 -11.306 1.00 93.06 86 GLU A C 1
ATOM 681 O O . GLU A 1 86 ? 10.562 -16.497 -11.235 1.00 93.06 86 GLU A O 1
ATOM 686 N N . SER A 1 87 ? 10.772 -14.386 -10.503 1.00 89.06 87 SER A N 1
ATOM 687 C CA . SER A 1 87 ? 11.813 -14.655 -9.502 1.00 89.06 87 SER A CA 1
ATOM 688 C C . SER A 1 87 ? 11.284 -14.969 -8.093 1.00 89.06 87 SER A C 1
ATOM 690 O O . SER A 1 87 ? 12.074 -14.979 -7.148 1.00 89.06 87 SER A O 1
ATOM 692 N N . VAL A 1 88 ? 9.969 -15.144 -7.920 1.00 79.31 88 VAL A N 1
ATOM 693 C CA . VAL A 1 88 ? 9.296 -15.349 -6.618 1.00 79.31 88 VAL A CA 1
ATOM 694 C C . VAL A 1 88 ? 8.751 -16.761 -6.488 1.00 79.31 88 VAL A C 1
ATOM 696 O O . VAL A 1 88 ? 8.166 -17.258 -7.475 1.00 79.31 88 VAL A O 1
#